Protein AF-A0A930B259-F1 (afdb_monomer_lite)

Sequence (173 aa):
GSMSLGVTTMPLLLKTDAGQVLMPFTDKPFNPGAGGLLAALMMGIVVAYLERAIDKVIPSMLKTFLTPLLTLIIGAFLSVLIIQPAGAALTQGIYTVLNFVYEQLGIFGGYILAAGFLPIVSVGLHQALTPIHVLLNNPEGPTQGINYLLPILMMAGGGQVGAGLALYLKTKN

pLDDT: mean 86.5, std 14.92, range [37.41, 97.62]

Radius of gyration: 22.03 Å; chains: 1; bounding box: 64×49×58 Å

Structure (mmCIF, N/CA/C/O backbone):
data_AF-A0A930B259-F1
#
_entry.id   AF-A0A930B259-F1
#
loop_
_atom_site.group_PDB
_atom_site.id
_atom_site.type_symbol
_atom_site.label_atom_id
_atom_site.label_alt_id
_atom_site.label_comp_id
_atom_site.label_asym_id
_atom_site.label_entity_id
_atom_site.label_seq_id
_atom_site.pdbx_PDB_ins_code
_atom_site.Cartn_x
_atom_site.Cartn_y
_atom_site.Cartn_z
_atom_site.occupancy
_atom_site.B_iso_or_equiv
_atom_site.auth_seq_id
_atom_site.auth_comp_id
_atom_site.auth_asym_id
_atom_site.auth_atom_id
_atom_site.pdbx_PDB_model_num
ATOM 1 N N . GLY A 1 1 ? -4.833 -16.484 7.637 1.00 39.06 1 GLY A N 1
ATOM 2 C CA . GLY A 1 1 ? -5.192 -17.874 7.982 1.00 39.06 1 GLY A CA 1
ATOM 3 C C . GLY A 1 1 ? -5.371 -18.772 6.770 1.00 39.06 1 GLY A C 1
ATOM 4 O O . GLY A 1 1 ? -6.203 -19.657 6.831 1.00 39.06 1 GLY A O 1
ATOM 5 N N . SER A 1 2 ? -4.587 -18.591 5.703 1.00 37.41 2 SER A N 1
ATOM 6 C CA . SER A 1 2 ? -4.571 -19.464 4.515 1.00 37.41 2 SER A CA 1
ATOM 7 C C . SER A 1 2 ? -3.263 -20.259 4.368 1.00 37.41 2 SER A C 1
ATOM 9 O O . SER A 1 2 ? -3.203 -21.193 3.580 1.00 37.41 2 SER A O 1
ATOM 11 N N . MET A 1 3 ? -2.224 -19.953 5.161 1.00 38.97 3 MET A N 1
ATOM 12 C CA . MET A 1 3 ? -0.921 -20.636 5.083 1.00 38.97 3 MET A CA 1
ATOM 13 C C . MET A 1 3 ? -0.911 -22.062 5.661 1.00 38.97 3 MET A C 1
ATOM 15 O O . MET A 1 3 ? 0.056 -22.787 5.462 1.00 38.97 3 MET A O 1
ATOM 19 N N . SER A 1 4 ? -1.969 -22.488 6.357 1.00 41.31 4 SER A N 1
ATOM 20 C CA . SER A 1 4 ? -2.023 -23.815 6.992 1.00 41.31 4 SER A CA 1
ATOM 21 C C . SER A 1 4 ? -2.709 -24.892 6.147 1.00 41.31 4 SER A C 1
ATOM 23 O O . SER A 1 4 ? -2.731 -26.042 6.562 1.00 41.31 4 SER A O 1
ATOM 25 N N . LEU A 1 5 ? -3.258 -24.554 4.975 1.00 44.09 5 LEU A N 1
ATOM 26 C CA . LEU A 1 5 ? -4.035 -25.500 4.159 1.00 44.09 5 LEU A CA 1
ATOM 27 C C . LEU A 1 5 ? -3.217 -26.193 3.053 1.00 44.09 5 LEU A C 1
ATOM 29 O O . LEU A 1 5 ? -3.729 -27.086 2.391 1.00 44.09 5 LEU A O 1
ATOM 33 N N . GLY A 1 6 ? -1.944 -25.824 2.866 1.00 41.47 6 GLY A N 1
ATOM 34 C CA . GLY A 1 6 ? -1.073 -26.394 1.826 1.00 41.47 6 GLY A CA 1
ATOM 35 C C . GLY A 1 6 ? -0.117 -27.497 2.295 1.00 41.47 6 GLY A C 1
ATOM 36 O O . GLY A 1 6 ? 0.692 -27.970 1.502 1.00 41.47 6 GLY A O 1
ATOM 37 N N . VAL A 1 7 ? -0.151 -27.890 3.572 1.00 45.69 7 VAL A N 1
ATOM 38 C CA . VAL A 1 7 ? 0.807 -28.859 4.125 1.00 45.69 7 VAL A CA 1
ATOM 39 C C . VAL A 1 7 ? 0.209 -30.266 4.084 1.00 45.69 7 VAL A C 1
ATOM 41 O O . VAL A 1 7 ? -0.580 -30.657 4.942 1.00 45.69 7 VAL A O 1
ATOM 44 N N . THR A 1 8 ? 0.639 -31.058 3.102 1.00 52.28 8 THR A N 1
ATOM 45 C CA . THR A 1 8 ? 0.223 -32.453 2.857 1.00 52.28 8 THR A CA 1
ATOM 46 C C . THR A 1 8 ? 0.543 -33.426 4.002 1.00 52.28 8 THR A C 1
ATOM 48 O O . THR A 1 8 ? 0.124 -34.579 3.956 1.00 52.28 8 THR A O 1
ATOM 51 N N . THR A 1 9 ? 1.260 -32.991 5.045 1.00 53.75 9 THR A N 1
ATOM 52 C CA . THR A 1 9 ? 1.634 -33.815 6.209 1.00 53.75 9 THR A CA 1
ATOM 53 C C . THR A 1 9 ? 0.635 -33.758 7.373 1.00 53.75 9 THR A C 1
ATOM 55 O O . THR A 1 9 ? 0.865 -34.402 8.395 1.00 53.75 9 THR A O 1
ATOM 58 N N . MET A 1 10 ? -0.488 -33.034 7.245 1.00 56.56 10 MET A N 1
ATOM 59 C CA . MET A 1 10 ? -1.494 -32.884 8.310 1.00 56.56 10 MET A CA 1
ATOM 60 C C . MET A 1 10 ? -2.854 -33.524 7.942 1.00 56.56 10 MET A C 1
ATOM 62 O O . MET A 1 10 ? -3.768 -32.833 7.491 1.00 56.56 10 MET A O 1
ATOM 66 N N . PRO A 1 11 ? -3.045 -34.839 8.178 1.00 57.62 11 PRO A N 1
ATOM 67 C CA . PRO A 1 11 ? -4.209 -35.602 7.701 1.00 57.62 11 PRO A CA 1
ATOM 68 C C . PRO A 1 11 ? -5.567 -35.209 8.311 1.00 57.62 11 PRO A C 1
ATOM 70 O O . PRO A 1 11 ? -6.608 -35.573 7.771 1.00 57.62 11 PRO A O 1
ATOM 73 N N . LEU A 1 12 ? -5.587 -34.447 9.410 1.00 55.75 12 LEU A N 1
ATOM 74 C CA . LEU A 1 12 ? -6.826 -33.948 10.024 1.00 55.75 12 LEU A CA 1
ATOM 75 C C . LEU A 1 12 ? -7.469 -32.790 9.240 1.00 55.75 12 LEU A C 1
ATOM 77 O O . LEU A 1 12 ? -8.689 -32.662 9.267 1.00 55.75 12 LEU A O 1
ATOM 81 N N . LEU A 1 13 ? -6.682 -31.993 8.507 1.00 53.38 13 LEU A N 1
ATOM 82 C CA . LEU A 1 13 ? -7.176 -30.866 7.699 1.00 53.38 13 LEU A CA 1
ATOM 83 C C . LEU A 1 13 ? -7.724 -31.298 6.329 1.00 53.38 13 LEU A C 1
ATOM 85 O O . LEU A 1 13 ? -8.439 -30.540 5.689 1.00 53.38 13 LEU A O 1
ATOM 89 N N . LEU A 1 14 ? -7.441 -32.532 5.899 1.00 49.03 14 LEU A N 1
ATOM 90 C CA . LEU A 1 14 ? -7.998 -33.129 4.677 1.00 49.03 14 LEU A CA 1
ATOM 91 C C . LEU A 1 14 ? -9.454 -33.603 4.843 1.00 49.03 14 LEU A C 1
ATOM 93 O O . LEU A 1 14 ? -10.117 -33.889 3.852 1.00 49.03 14 LEU A O 1
ATOM 97 N N . LYS A 1 15 ? -9.948 -33.728 6.085 1.00 50.41 15 LYS A N 1
ATOM 98 C CA . LYS A 1 15 ? -11.322 -34.172 6.391 1.00 50.41 15 LYS A CA 1
ATOM 99 C C . LYS A 1 15 ? -12.341 -33.038 6.472 1.00 50.41 15 LYS A C 1
ATOM 101 O O . LYS A 1 15 ? -13.538 -33.311 6.481 1.00 50.41 15 LYS A O 1
ATOM 106 N N . THR A 1 16 ? -11.890 -31.794 6.574 1.00 51.94 16 THR A N 1
ATOM 107 C CA . THR A 1 16 ? -12.762 -30.629 6.441 1.00 51.94 16 THR A CA 1
ATOM 108 C C . THR A 1 16 ? -12.853 -30.300 4.966 1.00 51.94 16 THR A C 1
ATOM 110 O O . THR A 1 16 ? -11.813 -30.109 4.338 1.00 51.94 16 THR A O 1
ATOM 113 N N . ASP A 1 17 ? -14.071 -30.258 4.425 1.00 46.78 17 ASP A N 1
ATOM 114 C CA . ASP A 1 17 ? -14.331 -29.768 3.073 1.00 46.78 17 ASP A CA 1
ATOM 115 C C . ASP A 1 17 ? -13.513 -28.488 2.869 1.00 46.78 17 ASP A C 1
ATOM 117 O O . ASP A 1 17 ? -13.640 -27.539 3.647 1.00 46.78 17 ASP A O 1
ATOM 121 N N . ALA A 1 18 ? -12.621 -28.471 1.878 1.00 52.97 18 ALA A N 1
ATOM 122 C CA . ALA A 1 18 ? -11.711 -27.358 1.596 1.00 52.97 18 ALA A CA 1
ATOM 123 C C . ALA A 1 18 ? -12.455 -26.125 1.036 1.00 52.97 18 ALA A C 1
ATOM 125 O O . ALA A 1 18 ? -11.895 -25.322 0.290 1.00 52.97 18 ALA A O 1
ATOM 126 N N . GLY A 1 19 ? -13.740 -25.989 1.366 1.00 57.00 19 GLY A N 1
ATOM 127 C CA . GLY A 1 19 ? -14.569 -24.855 1.028 1.00 57.00 19 GLY A CA 1
ATOM 128 C C . GLY A 1 19 ? -14.021 -23.616 1.714 1.00 57.00 19 GLY A C 1
ATOM 129 O O . GLY A 1 19 ? -13.912 -23.548 2.940 1.00 57.00 19 GLY A O 1
ATOM 130 N N . GLN A 1 20 ? -13.667 -22.618 0.910 1.00 64.06 20 GLN A N 1
ATOM 131 C CA . GLN A 1 20 ? -13.377 -21.289 1.423 1.00 64.06 20 GLN A CA 1
ATOM 132 C C . GLN A 1 20 ? -14.582 -20.823 2.247 1.00 64.06 20 GLN A C 1
ATOM 134 O O . GLN A 1 20 ? -15.718 -20.877 1.776 1.00 64.06 20 GLN A O 1
ATOM 139 N N . VAL A 1 21 ? -14.338 -20.380 3.483 1.00 74.81 21 VAL A N 1
ATOM 140 C CA . VAL A 1 21 ? -15.399 -19.845 4.345 1.00 74.81 21 VAL A CA 1
ATOM 141 C C . VAL A 1 21 ? -16.038 -18.669 3.619 1.00 74.81 21 VAL A C 1
ATOM 143 O O . VAL A 1 21 ? -15.364 -17.677 3.357 1.00 74.81 21 VAL A O 1
ATOM 146 N N . LEU A 1 22 ? -17.316 -18.779 3.270 1.00 76.50 22 LEU A N 1
ATOM 147 C CA . LEU A 1 22 ? -18.034 -17.694 2.616 1.00 76.50 22 LEU A CA 1
ATOM 148 C C . LEU A 1 22 ? -18.489 -16.676 3.657 1.00 76.50 22 LEU A C 1
ATOM 150 O O . LEU A 1 22 ? -18.917 -17.021 4.761 1.00 76.50 22 LEU A O 1
ATOM 154 N N . MET A 1 23 ? -18.381 -15.401 3.307 1.00 78.50 23 MET A N 1
ATOM 155 C CA . MET A 1 23 ? -18.891 -14.329 4.147 1.00 78.50 23 MET A CA 1
ATOM 156 C C . MET A 1 23 ? -20.429 -14.350 4.138 1.00 78.50 23 MET A C 1
ATOM 158 O O . MET A 1 23 ? -21.015 -14.281 3.058 1.00 78.50 23 MET A O 1
ATOM 162 N N . PRO A 1 24 ? -21.094 -14.341 5.310 1.00 75.25 24 PRO A N 1
ATOM 163 C CA . PRO A 1 24 ? -22.544 -14.548 5.423 1.00 75.25 24 PRO A CA 1
ATOM 164 C C . PRO A 1 24 ? -23.407 -13.471 4.748 1.00 75.25 24 PRO A C 1
ATOM 166 O O . PRO A 1 24 ? -24.611 -13.652 4.615 1.00 75.25 24 PRO A O 1
ATOM 169 N N . PHE A 1 25 ? -22.815 -12.341 4.349 1.00 77.25 25 PHE A N 1
ATOM 170 C CA . PHE A 1 25 ? -23.526 -11.213 3.736 1.00 77.25 25 PHE A CA 1
ATOM 171 C C . PHE A 1 25 ? -23.127 -10.939 2.284 1.00 77.25 25 PHE A C 1
ATOM 173 O O . PHE A 1 25 ? -23.768 -10.124 1.628 1.00 77.25 25 PHE A O 1
ATOM 180 N N . THR A 1 26 ? -22.038 -11.535 1.794 1.00 74.44 26 THR A N 1
ATOM 181 C CA . THR A 1 26 ? -21.518 -11.244 0.448 1.00 74.44 26 THR A CA 1
ATOM 182 C C . THR A 1 26 ? -21.324 -12.484 -0.411 1.00 74.44 26 THR A C 1
ATOM 184 O O . THR A 1 26 ? -20.967 -12.319 -1.576 1.00 74.44 26 THR A O 1
ATOM 187 N N . ASP A 1 27 ? -21.505 -13.689 0.146 1.00 79.31 27 ASP A N 1
ATOM 188 C CA . ASP A 1 27 ? -21.275 -14.993 -0.502 1.00 79.31 27 ASP A CA 1
ATOM 189 C C . ASP A 1 27 ? -19.902 -15.116 -1.186 1.00 79.31 27 ASP A C 1
ATOM 191 O O . ASP A 1 27 ? -19.654 -15.994 -2.009 1.00 79.31 27 ASP A O 1
ATOM 195 N N . LYS A 1 28 ? -18.976 -14.220 -0.833 1.00 76.38 28 LYS A N 1
ATOM 196 C CA . LYS A 1 28 ? -17.610 -14.191 -1.335 1.00 76.38 28 LYS A CA 1
ATOM 197 C C . LYS A 1 28 ? -16.706 -14.971 -0.389 1.00 76.38 28 LYS A C 1
ATOM 199 O O . LYS A 1 28 ? -16.897 -14.890 0.830 1.00 76.38 28 LYS A O 1
ATOM 204 N N . PRO A 1 29 ? -15.680 -15.648 -0.925 1.00 77.31 29 PRO A N 1
ATOM 205 C CA . PRO A 1 29 ? -14.632 -16.246 -0.119 1.00 77.31 29 PRO A CA 1
ATOM 206 C C . PRO A 1 29 ? -14.024 -15.258 0.868 1.00 77.31 29 PRO A C 1
ATOM 208 O O . PRO A 1 29 ? -13.605 -14.157 0.501 1.00 77.31 29 PRO A O 1
ATOM 211 N N . PHE A 1 30 ? -13.946 -15.663 2.128 1.00 76.19 30 PHE A N 1
ATOM 212 C CA . PHE A 1 30 ? -13.219 -14.931 3.143 1.00 76.19 30 PHE A CA 1
ATOM 213 C C . PHE A 1 30 ? -11.727 -14.976 2.819 1.00 76.19 30 PHE A C 1
ATOM 215 O O . PHE A 1 30 ? -11.099 -16.036 2.833 1.00 76.19 30 PHE A O 1
ATOM 222 N N . ASN A 1 31 ? -11.156 -13.806 2.541 1.00 75.56 31 ASN A N 1
ATOM 223 C CA . ASN A 1 31 ? -9.736 -13.648 2.270 1.00 75.56 31 ASN A CA 1
ATOM 224 C C . ASN A 1 31 ? -9.051 -12.953 3.462 1.00 75.56 31 ASN A C 1
ATOM 226 O O . ASN A 1 31 ? -9.009 -11.718 3.512 1.00 75.56 31 ASN A O 1
ATOM 230 N N . PRO A 1 32 ? -8.518 -13.719 4.435 1.00 66.69 32 PRO A N 1
ATOM 231 C CA . PRO A 1 32 ? -7.849 -13.151 5.595 1.00 66.69 32 PRO A CA 1
ATOM 232 C C . PRO A 1 32 ? -6.564 -12.440 5.164 1.00 66.69 32 PRO A C 1
ATOM 234 O O . PRO A 1 32 ? -5.551 -13.086 4.900 1.00 66.69 32 PRO A O 1
ATOM 237 N N . GLY A 1 33 ? -6.607 -11.108 5.146 1.00 69.56 33 GLY A N 1
ATOM 238 C CA . GLY A 1 33 ? -5.498 -10.259 4.703 1.00 69.56 33 GLY A CA 1
ATOM 239 C C . GLY A 1 33 ? -5.787 -9.451 3.437 1.00 69.56 33 GLY A C 1
ATOM 240 O O . GLY A 1 33 ? -4.882 -8.779 2.943 1.00 69.56 33 GLY A O 1
ATOM 241 N N . ALA A 1 34 ? -7.024 -9.469 2.926 1.00 72.38 34 ALA A N 1
ATOM 242 C CA . ALA A 1 34 ? -7.451 -8.577 1.851 1.00 72.38 34 ALA A CA 1
ATOM 243 C C . ALA A 1 34 ? -7.108 -7.106 2.174 1.00 72.38 34 ALA A C 1
ATOM 245 O O . ALA A 1 34 ? -7.498 -6.568 3.210 1.00 72.38 34 ALA A O 1
ATOM 246 N N . GLY A 1 35 ? -6.327 -6.470 1.293 1.00 73.19 35 GLY A N 1
ATOM 247 C CA . GLY A 1 35 ? -5.831 -5.099 1.462 1.00 73.19 35 GLY A CA 1
ATOM 248 C C . GLY A 1 35 ? -4.584 -4.928 2.347 1.00 73.19 35 GLY A C 1
ATOM 249 O O . GLY A 1 35 ? -4.042 -3.825 2.405 1.00 73.19 35 GLY A O 1
ATOM 250 N N . GLY A 1 36 ? -4.086 -5.983 3.004 1.00 83.81 36 GLY A N 1
ATOM 251 C CA . GLY A 1 36 ? -2.804 -5.999 3.726 1.00 83.81 36 GLY A CA 1
ATOM 252 C C . GLY A 1 36 ? -2.577 -4.826 4.694 1.00 83.81 36 GLY A C 1
ATOM 253 O O . GLY A 1 36 ? -3.473 -4.417 5.432 1.00 83.81 36 GLY A O 1
ATOM 254 N N . LEU A 1 37 ? -1.358 -4.269 4.682 1.00 84.94 37 LEU A N 1
ATOM 255 C CA . LEU A 1 37 ? -0.973 -3.118 5.514 1.00 84.94 37 LEU A CA 1
ATOM 256 C C . LEU A 1 37 ? -1.851 -1.879 5.252 1.00 84.94 37 LEU A C 1
ATOM 258 O O . LEU A 1 37 ? -2.173 -1.153 6.187 1.00 84.94 37 LEU A O 1
ATOM 262 N N . LEU A 1 38 ? -2.283 -1.648 4.007 1.00 86.38 38 LEU A N 1
ATOM 263 C CA . LEU A 1 38 ? -3.145 -0.511 3.666 1.00 86.38 38 LEU A CA 1
ATOM 264 C C . LEU A 1 38 ? -4.504 -0.603 4.372 1.00 86.38 38 LEU A C 1
ATOM 266 O O . LEU A 1 38 ? -4.961 0.377 4.959 1.00 86.38 38 LEU A O 1
ATOM 270 N N . ALA A 1 39 ? -5.115 -1.790 4.382 1.00 89.81 39 ALA A N 1
ATOM 271 C CA . ALA A 1 39 ? -6.333 -2.040 5.149 1.00 89.81 39 ALA A CA 1
ATOM 272 C C . ALA A 1 39 ? -6.103 -1.846 6.656 1.00 89.81 39 ALA A C 1
ATOM 274 O O . ALA A 1 39 ? -6.930 -1.229 7.323 1.00 89.81 39 ALA A O 1
ATOM 275 N N . ALA A 1 40 ? -4.966 -2.302 7.191 1.00 89.44 40 ALA A N 1
ATOM 276 C CA . ALA A 1 40 ? -4.634 -2.117 8.604 1.00 89.44 40 ALA A CA 1
ATOM 277 C C . ALA A 1 40 ? -4.487 -0.633 8.992 1.00 89.44 40 ALA A C 1
ATOM 279 O O . ALA A 1 40 ? -5.001 -0.226 10.032 1.00 89.44 40 ALA A O 1
ATOM 280 N N . LEU A 1 41 ? -3.851 0.191 8.150 1.00 90.50 41 LEU A N 1
ATOM 281 C CA . LEU A 1 41 ? -3.720 1.635 8.384 1.00 90.50 41 LEU A CA 1
ATOM 282 C C . LEU A 1 41 ? -5.080 2.341 8.363 1.00 90.50 41 LEU A C 1
ATOM 284 O O . LEU A 1 41 ? -5.386 3.108 9.277 1.00 90.50 41 LEU A O 1
ATOM 288 N N . MET A 1 42 ? -5.924 2.043 7.368 1.00 92.69 42 MET A N 1
ATOM 289 C CA . MET A 1 42 ? -7.296 2.561 7.323 1.00 92.69 42 MET A CA 1
ATOM 290 C C . MET A 1 42 ? -8.089 2.140 8.562 1.00 92.69 42 MET A C 1
ATOM 292 O O . MET A 1 42 ? -8.775 2.961 9.171 1.00 92.69 42 MET A O 1
ATOM 296 N N . MET A 1 43 ? -7.950 0.877 8.976 1.00 94.94 43 MET A N 1
ATOM 297 C CA . MET A 1 43 ? -8.622 0.361 10.161 1.00 94.94 43 MET A CA 1
ATOM 298 C C . MET A 1 43 ? -8.145 1.054 11.436 1.00 94.94 43 MET A C 1
ATOM 300 O O . MET A 1 43 ? -8.969 1.391 12.276 1.00 94.94 43 MET A O 1
ATOM 304 N N . GLY A 1 44 ? -6.845 1.319 11.579 1.00 94.88 44 GLY A N 1
ATOM 305 C CA . GLY A 1 44 ? -6.299 2.024 12.740 1.00 94.88 44 GLY A CA 1
ATOM 306 C C . GLY A 1 44 ? -6.926 3.406 12.934 1.00 94.88 44 GLY A C 1
ATOM 307 O O . GLY A 1 44 ? -7.276 3.775 14.054 1.00 94.88 44 GLY A O 1
ATOM 308 N N . ILE A 1 45 ? -7.157 4.136 11.838 1.00 95.81 45 ILE A N 1
ATOM 309 C CA . ILE A 1 45 ? -7.855 5.428 11.870 1.00 95.81 45 ILE A CA 1
ATOM 310 C C . ILE A 1 45 ? -9.299 5.234 12.345 1.00 95.81 45 ILE A C 1
ATOM 312 O O . ILE A 1 45 ? -9.743 5.913 13.270 1.00 95.81 45 ILE A O 1
ATOM 316 N N . VAL A 1 46 ? -10.027 4.287 11.747 1.00 96.81 46 VAL A N 1
ATOM 317 C CA . VAL A 1 46 ? -11.428 4.011 12.103 1.00 96.81 46 VAL A CA 1
ATOM 318 C C . VAL A 1 46 ? -11.562 3.591 13.564 1.00 96.81 46 VAL A C 1
ATOM 320 O O . VAL A 1 46 ? -12.421 4.120 14.263 1.00 96.81 46 VAL A O 1
ATOM 323 N N . VAL A 1 47 ? -10.689 2.705 14.046 1.00 97.00 47 VAL A N 1
ATOM 324 C CA . VAL A 1 47 ? -10.652 2.257 15.445 1.00 97.00 47 VAL A CA 1
ATOM 325 C C . VAL A 1 47 ? -10.406 3.426 16.386 1.00 97.00 47 VAL A C 1
ATOM 327 O O . VAL A 1 47 ? -11.128 3.552 17.366 1.00 97.00 47 VAL A O 1
ATOM 330 N N . ALA A 1 48 ? -9.469 4.324 16.073 1.00 96.94 48 ALA A N 1
ATOM 331 C CA . ALA A 1 48 ? -9.186 5.477 16.925 1.00 96.94 48 ALA A CA 1
ATOM 332 C C . ALA A 1 48 ? -10.407 6.401 17.092 1.00 96.94 48 ALA A C 1
ATOM 334 O O . ALA A 1 48 ? -10.649 6.932 18.179 1.00 96.94 48 ALA A O 1
ATOM 335 N N . TYR A 1 49 ? -11.197 6.598 16.032 1.00 97.62 49 TYR A N 1
ATOM 336 C CA . TYR A 1 49 ? -12.447 7.360 16.124 1.00 97.62 49 TYR A CA 1
ATOM 337 C C . TYR A 1 49 ? -13.562 6.573 16.817 1.00 97.62 49 TYR A C 1
ATOM 339 O O . TYR A 1 49 ? -14.286 7.145 17.634 1.00 97.62 49 TYR A O 1
ATOM 347 N N . LEU A 1 50 ? -13.686 5.280 16.518 1.00 97.50 50 LEU A N 1
ATOM 348 C CA . LEU A 1 50 ? -14.685 4.388 17.099 1.00 97.50 50 LEU A CA 1
ATOM 349 C C . LEU 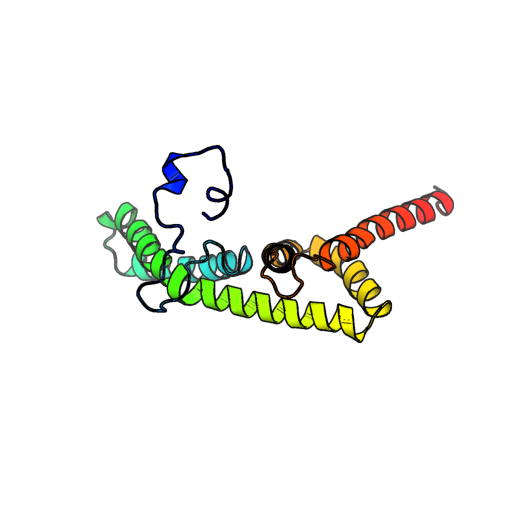A 1 50 ? -14.514 4.267 18.616 1.00 97.50 50 LEU A C 1
ATOM 351 O O . LEU A 1 50 ? -15.478 4.444 19.354 1.00 97.50 50 LEU A O 1
ATOM 355 N N . GLU A 1 51 ? -13.288 4.042 19.082 1.00 97.50 51 GLU A N 1
ATOM 356 C CA . GLU A 1 51 ? -12.956 3.935 20.501 1.00 97.50 51 GLU A CA 1
ATOM 357 C C . GLU A 1 51 ? -13.331 5.219 21.245 1.00 97.50 51 GLU A C 1
ATOM 359 O O . GLU A 1 51 ? -14.042 5.176 22.246 1.00 97.50 51 GLU A O 1
ATOM 364 N N . ARG A 1 52 ? -12.951 6.385 20.701 1.00 96.94 52 ARG A N 1
ATOM 365 C CA . ARG A 1 52 ? -13.317 7.696 21.263 1.00 96.94 52 ARG A CA 1
ATOM 366 C C . ARG A 1 52 ? -14.825 7.933 21.280 1.00 96.94 52 ARG A C 1
ATOM 368 O O . ARG A 1 52 ? -15.310 8.662 22.142 1.00 96.94 52 ARG A O 1
ATOM 375 N N . ALA A 1 53 ? -15.563 7.393 20.313 1.00 97.00 53 ALA A N 1
ATOM 376 C CA . ALA A 1 53 ? -17.016 7.509 20.272 1.00 97.00 53 ALA A CA 1
ATOM 377 C C . ALA A 1 53 ? -17.674 6.627 21.342 1.00 97.00 53 ALA A C 1
ATOM 379 O O . ALA A 1 53 ? -18.546 7.104 22.066 1.00 97.00 53 ALA A O 1
ATOM 380 N N . ILE A 1 54 ? -17.215 5.382 21.485 1.00 96.75 54 ILE A N 1
ATOM 381 C CA . ILE A 1 54 ? -17.696 4.448 22.508 1.00 96.75 54 ILE A CA 1
ATOM 382 C C . ILE A 1 54 ? -17.375 4.989 23.906 1.00 96.75 54 ILE A C 1
ATOM 384 O O . ILE A 1 54 ? -18.257 5.036 24.763 1.00 96.75 54 ILE A O 1
ATOM 388 N N . ASP A 1 55 ? -16.158 5.491 24.126 1.00 96.44 55 ASP A N 1
ATOM 389 C CA . ASP A 1 55 ? -15.718 5.985 25.435 1.00 96.44 55 ASP A CA 1
ATOM 390 C C . ASP A 1 55 ? -16.566 7.152 25.977 1.00 96.44 55 ASP A C 1
ATOM 392 O O . ASP A 1 55 ? -16.700 7.326 27.190 1.00 96.44 55 ASP A O 1
ATOM 396 N N . LYS A 1 56 ? -17.192 7.943 25.094 1.00 96.00 56 LYS A N 1
ATOM 397 C CA . LYS A 1 56 ? -18.100 9.036 25.488 1.00 96.00 56 LYS A CA 1
ATOM 398 C C . LYS A 1 56 ? -19.417 8.548 26.088 1.00 96.00 56 LYS A C 1
ATOM 400 O O . LYS A 1 56 ? -20.037 9.293 26.840 1.00 96.00 56 LYS A O 1
ATOM 405 N N . VAL A 1 57 ? -19.856 7.343 25.733 1.00 95.94 57 VAL A N 1
ATOM 406 C CA . VAL A 1 57 ? -21.157 6.790 26.140 1.00 95.94 57 VAL A CA 1
ATOM 407 C C . VAL A 1 57 ? -21.012 5.866 27.352 1.00 95.94 57 VAL A C 1
ATOM 409 O O . VAL A 1 57 ? -21.940 5.736 28.147 1.00 95.94 57 VAL A O 1
ATOM 412 N N . ILE A 1 58 ? -19.847 5.233 27.521 1.00 96.25 58 ILE A N 1
ATOM 413 C CA . ILE A 1 58 ? -19.616 4.257 28.589 1.00 96.25 58 ILE A CA 1
ATOM 414 C C . ILE A 1 58 ? -19.362 4.950 29.947 1.00 96.25 58 ILE A C 1
ATOM 416 O O . ILE A 1 58 ? -18.505 5.834 30.040 1.00 96.25 58 ILE A O 1
ATOM 420 N N . PRO A 1 59 ? -20.045 4.532 31.035 1.00 94.31 59 PRO A N 1
ATOM 421 C CA . PRO A 1 59 ? -19.790 5.035 32.386 1.00 94.31 59 PRO A CA 1
ATOM 422 C C . PRO A 1 59 ? -18.357 4.760 32.852 1.00 94.31 59 PRO A C 1
ATOM 424 O O . PRO A 1 59 ? -17.816 3.688 32.585 1.00 94.31 59 PRO A O 1
ATOM 427 N N . SER A 1 60 ? -17.766 5.679 33.624 1.00 94.25 60 SER A N 1
ATOM 428 C CA . SER A 1 60 ? -16.355 5.623 34.056 1.00 94.25 60 SER A CA 1
ATOM 429 C C . SER A 1 60 ? -15.931 4.285 34.672 1.00 94.25 60 SER A C 1
ATOM 431 O O . SER A 1 60 ? -14.848 3.797 34.367 1.00 94.25 60 SER A O 1
ATOM 433 N N . MET A 1 61 ? -16.799 3.657 35.471 1.00 95.00 61 MET A N 1
ATOM 434 C CA . MET A 1 61 ? -16.516 2.374 36.133 1.00 95.00 61 MET A CA 1
ATOM 435 C C . MET A 1 61 ? -16.367 1.196 35.159 1.00 95.00 61 MET A C 1
ATOM 437 O O . MET A 1 61 ? -15.757 0.188 35.498 1.00 95.00 61 MET A O 1
ATOM 441 N N . LEU A 1 62 ? -16.928 1.313 33.955 1.00 95.75 62 LEU A N 1
ATOM 442 C CA . LEU A 1 62 ? -16.975 0.248 32.956 1.00 95.75 62 LEU A CA 1
ATOM 443 C C . LEU A 1 62 ? -15.981 0.455 31.807 1.00 95.75 62 LEU A C 1
ATOM 445 O O . LEU A 1 62 ? -15.750 -0.479 31.040 1.00 95.75 62 LEU A O 1
ATOM 449 N N . LYS A 1 63 ? -15.372 1.642 31.686 1.00 94.38 63 LYS A N 1
ATOM 450 C CA . LYS A 1 63 ? -14.526 2.022 30.541 1.00 94.38 63 LYS A CA 1
ATOM 451 C C . LYS A 1 63 ? -13.366 1.065 30.293 1.00 94.38 63 LYS A C 1
ATOM 453 O O . LYS A 1 63 ? -13.136 0.675 29.154 1.00 94.38 63 LYS A O 1
ATOM 458 N N . THR A 1 64 ? -12.691 0.619 31.352 1.00 94.62 64 THR A N 1
ATOM 459 C CA . THR A 1 64 ? -11.529 -0.283 31.259 1.00 94.62 64 THR A CA 1
ATOM 460 C C . THR A 1 64 ? -11.856 -1.620 30.587 1.00 94.62 64 THR A C 1
ATOM 462 O O . THR A 1 64 ? -10.974 -2.240 30.002 1.00 94.62 64 THR A O 1
ATOM 465 N N . PHE A 1 65 ? -13.118 -2.061 30.641 1.00 94.88 65 PHE A N 1
ATOM 466 C CA . PHE A 1 65 ? -13.554 -3.340 30.079 1.00 94.88 65 PHE A CA 1
ATOM 467 C C . PHE A 1 65 ? -14.429 -3.165 28.835 1.00 94.88 65 PHE A C 1
ATOM 469 O O . PHE A 1 65 ? -14.167 -3.777 27.801 1.00 94.88 65 PHE A O 1
ATOM 476 N N . LEU A 1 66 ? -15.469 -2.329 28.914 1.00 96.12 66 LEU A N 1
ATOM 477 C CA . LEU A 1 66 ? -16.480 -2.224 27.861 1.00 96.12 66 LEU A CA 1
ATOM 478 C C . LEU A 1 66 ? -15.981 -1.445 26.645 1.00 96.12 66 LEU A C 1
ATOM 480 O O . LEU A 1 66 ? -16.295 -1.838 25.523 1.00 96.12 66 LEU A O 1
ATOM 484 N N . THR A 1 67 ? -15.196 -0.382 26.836 1.00 96.50 67 THR A N 1
ATOM 485 C CA . THR A 1 67 ? -14.680 0.419 25.717 1.00 96.50 67 THR A CA 1
ATOM 486 C C . THR A 1 67 ? -13.825 -0.425 24.759 1.00 96.50 67 THR A C 1
ATOM 488 O O . THR A 1 67 ? -14.183 -0.498 23.578 1.00 96.50 67 THR A O 1
ATOM 491 N N . PRO A 1 68 ? -12.760 -1.127 25.204 1.00 95.38 68 PRO A N 1
ATOM 492 C CA . PRO A 1 68 ? -11.949 -1.937 24.295 1.00 95.38 68 PRO A CA 1
ATOM 493 C C . PRO A 1 68 ? -12.714 -3.144 23.732 1.00 95.38 68 PRO A C 1
ATOM 495 O O . PRO A 1 68 ? -12.546 -3.468 22.557 1.00 95.38 68 PRO A O 1
ATOM 498 N N . LEU A 1 69 ? -13.598 -3.779 24.514 1.00 96.94 69 LEU A N 1
ATOM 499 C CA . LEU A 1 69 ? -14.391 -4.924 24.052 1.00 96.94 69 LEU A CA 1
ATOM 500 C C . LEU A 1 69 ? -15.333 -4.542 22.904 1.00 96.94 69 LEU A C 1
ATOM 502 O O . LEU A 1 69 ? -15.343 -5.196 21.862 1.00 96.94 69 LEU A O 1
ATOM 506 N N . LEU A 1 70 ? -16.114 -3.474 23.078 1.00 97.12 70 LEU A N 1
ATOM 507 C CA . LEU A 1 70 ? -17.048 -3.012 22.052 1.00 97.12 70 LEU A CA 1
ATOM 508 C C . LEU A 1 70 ? -16.306 -2.495 20.821 1.00 97.12 70 LEU A C 1
ATOM 510 O O . LEU A 1 70 ? -16.714 -2.788 19.698 1.00 97.12 70 LEU A O 1
ATOM 514 N N . THR A 1 71 ? -15.188 -1.793 21.024 1.00 97.06 71 THR A N 1
ATOM 515 C CA . THR A 1 71 ? -14.327 -1.333 19.928 1.00 97.06 71 THR A CA 1
ATOM 516 C C . THR A 1 71 ? -13.811 -2.511 19.107 1.00 97.06 71 THR A C 1
ATOM 518 O O . THR A 1 71 ? -13.858 -2.462 1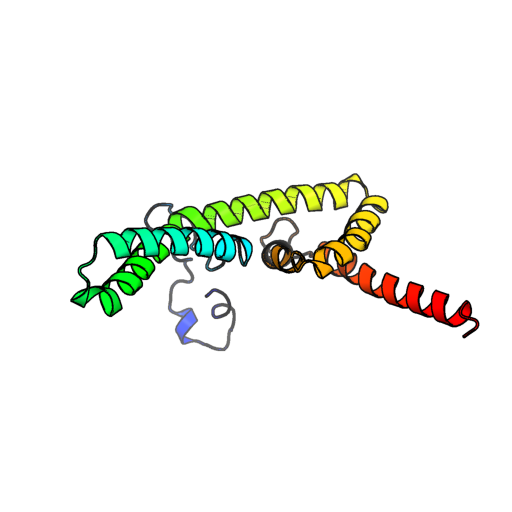7.881 1.00 97.06 71 THR A O 1
ATOM 521 N N . LEU A 1 72 ? -13.373 -3.593 19.759 1.00 95.75 72 LEU A N 1
ATOM 522 C CA . LEU A 1 72 ? -12.900 -4.796 19.080 1.00 95.75 72 LEU A CA 1
ATOM 523 C C . LEU A 1 72 ? -14.026 -5.503 18.322 1.00 95.75 72 LEU A C 1
ATOM 525 O O . LEU A 1 72 ? -13.842 -5.841 17.157 1.00 95.75 72 LEU A O 1
ATOM 529 N N . ILE A 1 73 ? -15.180 -5.724 18.960 1.00 96.12 73 ILE A N 1
ATOM 530 C CA . ILE A 1 73 ? -16.309 -6.436 18.344 1.00 96.12 73 ILE A CA 1
ATOM 531 C C . ILE A 1 73 ? -16.807 -5.661 17.124 1.00 96.12 73 ILE A C 1
ATOM 533 O O . ILE A 1 73 ? -16.820 -6.197 16.018 1.00 96.12 73 ILE A O 1
ATOM 537 N N . ILE A 1 74 ? -17.165 -4.387 17.301 1.00 96.38 74 ILE A N 1
ATOM 538 C CA . ILE A 1 74 ? -17.665 -3.537 16.213 1.00 96.38 74 ILE A CA 1
ATOM 539 C C . ILE A 1 74 ? -16.576 -3.360 15.152 1.00 96.38 74 ILE A C 1
ATOM 541 O O . ILE A 1 74 ? -16.844 -3.459 13.954 1.00 96.38 74 ILE A O 1
ATOM 545 N N . GLY A 1 75 ? -15.330 -3.166 15.586 1.00 95.50 75 GLY A N 1
ATOM 546 C CA . GLY A 1 75 ? -14.181 -3.055 14.705 1.00 95.50 75 GLY A CA 1
ATOM 547 C C . GLY A 1 75 ? -13.981 -4.298 13.837 1.00 95.50 75 GLY A C 1
ATOM 548 O O . GLY A 1 75 ? -13.768 -4.171 12.637 1.00 95.50 75 GLY A O 1
ATOM 549 N N . ALA A 1 76 ? -14.110 -5.505 14.383 1.00 91.62 76 ALA A N 1
ATOM 550 C CA . ALA A 1 76 ? -13.974 -6.737 13.610 1.00 91.62 76 ALA A CA 1
ATOM 551 C C . ALA A 1 76 ? -14.998 -6.807 12.463 1.00 91.62 76 ALA A C 1
ATOM 553 O O . ALA A 1 76 ? -14.621 -7.096 11.324 1.00 91.62 76 ALA A O 1
ATOM 554 N N . PHE A 1 77 ? -16.262 -6.461 12.729 1.00 92.00 77 PHE A N 1
ATOM 555 C CA . PHE A 1 77 ? -17.292 -6.389 11.688 1.00 92.00 77 PHE A CA 1
ATOM 556 C C . PHE A 1 77 ? -16.975 -5.317 10.639 1.00 92.00 77 PHE A C 1
ATOM 558 O O . PHE A 1 77 ? -17.015 -5.606 9.444 1.00 92.00 77 PHE A O 1
ATOM 565 N N . LEU A 1 78 ? -16.595 -4.105 11.059 1.00 93.81 78 LEU A N 1
ATOM 566 C CA . LEU A 1 78 ? -16.203 -3.031 10.137 1.00 93.81 78 LEU A CA 1
ATOM 567 C C . LEU A 1 78 ? -14.994 -3.422 9.278 1.00 93.81 78 LEU A C 1
ATOM 569 O O . LEU A 1 78 ? -14.962 -3.140 8.079 1.00 93.81 78 LEU A O 1
ATOM 573 N N . SER A 1 79 ? -14.015 -4.102 9.875 1.00 90.69 79 SER A N 1
ATOM 574 C CA . SER A 1 79 ? -12.809 -4.559 9.193 1.00 90.69 79 SER A CA 1
ATOM 575 C C . SER A 1 79 ? -13.152 -5.503 8.049 1.00 90.69 79 SER A C 1
ATOM 577 O O . SER A 1 79 ? -12.765 -5.253 6.911 1.00 90.69 79 SER A O 1
ATOM 579 N N . VAL A 1 80 ? -13.916 -6.561 8.329 1.00 88.06 80 VAL A N 1
ATOM 580 C CA . VAL A 1 80 ? -14.253 -7.584 7.329 1.00 88.06 80 VAL A CA 1
ATOM 581 C C . VAL A 1 80 ? -15.213 -7.043 6.271 1.00 88.06 80 VAL A C 1
ATOM 583 O O . VAL A 1 80 ? -15.020 -7.301 5.087 1.00 88.06 80 VAL A O 1
ATOM 586 N N . LEU A 1 81 ? -16.234 -6.285 6.676 1.00 88.75 81 LEU A N 1
ATOM 587 C CA . LEU A 1 81 ? -17.318 -5.887 5.774 1.00 88.75 81 LEU A CA 1
ATOM 588 C C . LEU A 1 81 ? -17.006 -4.643 4.943 1.00 88.75 81 LEU A C 1
ATOM 590 O O . LEU A 1 81 ? -17.553 -4.499 3.853 1.00 88.75 81 LEU A O 1
ATOM 594 N N . ILE A 1 82 ? -16.156 -3.744 5.444 1.00 91.06 82 ILE A N 1
ATOM 595 C CA . ILE A 1 82 ? -15.919 -2.438 4.816 1.00 91.06 82 ILE A CA 1
ATOM 596 C C . ILE A 1 82 ? -14.440 -2.254 4.490 1.00 91.06 82 ILE A C 1
ATOM 598 O O . ILE A 1 82 ? -14.086 -2.017 3.334 1.00 91.06 82 ILE A O 1
ATOM 602 N N . ILE A 1 83 ? -13.561 -2.384 5.486 1.00 93.12 83 ILE A N 1
ATOM 603 C CA . ILE A 1 83 ? -12.155 -1.988 5.328 1.00 93.12 83 ILE A CA 1
ATOM 604 C C . ILE A 1 83 ? -11.374 -2.951 4.438 1.00 93.12 83 ILE A C 1
ATOM 606 O O . ILE A 1 83 ? -10.589 -2.503 3.607 1.00 93.12 83 ILE A O 1
ATOM 610 N N . GLN A 1 84 ? -11.596 -4.256 4.563 1.00 89.38 84 GLN A N 1
ATOM 611 C CA . GLN A 1 84 ? -10.954 -5.262 3.718 1.00 89.38 84 GLN A CA 1
ATOM 612 C C . GLN A 1 84 ? -11.365 -5.124 2.241 1.00 89.38 84 GLN A C 1
ATOM 614 O O . GLN A 1 84 ? -10.468 -5.041 1.399 1.00 89.38 84 GLN A O 1
ATOM 619 N N . PRO A 1 85 ? -12.665 -5.009 1.887 1.00 88.69 85 PRO A N 1
ATOM 620 C CA . PRO A 1 85 ? -13.078 -4.703 0.517 1.00 88.69 85 PRO A CA 1
ATOM 621 C C . PRO A 1 85 ? -12.503 -3.387 -0.012 1.00 88.69 85 PRO A C 1
ATOM 623 O O . PRO A 1 85 ? -11.992 -3.352 -1.130 1.00 88.69 85 PRO A O 1
ATOM 626 N N . ALA A 1 86 ? -12.529 -2.319 0.792 1.00 92.25 86 ALA A N 1
ATOM 627 C CA . ALA A 1 86 ? -11.954 -1.032 0.406 1.00 92.25 86 ALA A CA 1
ATOM 628 C C . ALA A 1 86 ? -10.438 -1.137 0.171 1.00 92.25 86 ALA A C 1
ATOM 630 O O . ALA A 1 86 ? -9.916 -0.625 -0.817 1.00 92.25 86 ALA A O 1
ATOM 631 N N . GLY A 1 87 ? -9.727 -1.856 1.041 1.00 91.00 87 GLY A N 1
ATOM 632 C CA . GLY A 1 87 ? -8.292 -2.100 0.928 1.00 91.00 87 GLY A CA 1
ATOM 633 C C . GLY A 1 87 ? -7.930 -2.949 -0.286 1.00 91.00 87 GLY A C 1
ATOM 634 O O . GLY A 1 87 ? -6.938 -2.664 -0.958 1.00 91.00 87 GLY A O 1
ATOM 635 N N . ALA A 1 88 ? -8.743 -3.955 -0.609 1.00 87.75 88 ALA A N 1
ATOM 636 C CA . ALA A 1 88 ? -8.596 -4.742 -1.827 1.00 87.75 88 ALA A CA 1
ATOM 637 C C . ALA A 1 88 ? -8.809 -3.883 -3.083 1.00 87.75 88 ALA A C 1
ATOM 639 O O . ALA A 1 88 ? -7.991 -3.939 -3.999 1.00 87.75 88 ALA A O 1
ATOM 640 N N . ALA A 1 89 ? -9.840 -3.032 -3.104 1.00 90.75 89 ALA A N 1
ATOM 641 C CA . ALA A 1 89 ? -10.086 -2.108 -4.212 1.00 90.75 89 ALA A CA 1
ATOM 642 C C . ALA A 1 89 ? -8.932 -1.105 -4.392 1.00 90.75 89 ALA A C 1
ATOM 644 O O . ALA A 1 89 ? -8.469 -0.886 -5.511 1.00 90.75 89 ALA A O 1
ATOM 645 N N . LEU A 1 90 ? -8.406 -0.554 -3.293 1.00 92.19 90 LEU A N 1
ATOM 646 C CA . LEU A 1 90 ? -7.243 0.333 -3.318 1.00 92.19 90 LEU A CA 1
ATOM 647 C C . LEU A 1 90 ? -5.990 -0.384 -3.843 1.00 92.19 90 LEU A C 1
ATOM 649 O O . LEU A 1 90 ? -5.281 0.154 -4.690 1.00 92.19 90 LEU A O 1
ATOM 653 N N . THR A 1 91 ? -5.746 -1.615 -3.384 1.00 90.25 91 THR A N 1
ATOM 654 C CA . THR A 1 91 ? -4.637 -2.462 -3.858 1.00 90.25 91 THR A CA 1
ATOM 655 C C . THR A 1 91 ? -4.758 -2.705 -5.363 1.00 90.25 91 THR A C 1
ATOM 657 O O . THR A 1 91 ? -3.783 -2.545 -6.092 1.00 90.25 91 THR A O 1
ATOM 660 N N . GLN A 1 92 ? -5.962 -3.009 -5.853 1.00 91.19 92 GLN A N 1
ATOM 661 C CA . GLN A 1 92 ? -6.217 -3.200 -7.279 1.00 91.19 92 GLN A CA 1
ATOM 662 C C . GLN A 1 92 ? -5.980 -1.917 -8.092 1.00 91.19 92 GLN A C 1
ATOM 664 O O . GLN A 1 92 ? -5.413 -1.973 -9.186 1.00 91.19 92 GLN A O 1
ATOM 669 N N . GLY A 1 93 ? -6.368 -0.754 -7.560 1.00 93.31 93 GLY A N 1
ATOM 670 C CA . GLY A 1 93 ? -6.101 0.541 -8.188 1.00 93.31 93 GLY A CA 1
ATOM 671 C C . GLY A 1 93 ? -4.603 0.825 -8.315 1.00 93.31 93 GLY A C 1
ATOM 672 O O . GLY A 1 93 ? -4.129 1.171 -9.395 1.00 93.31 93 GLY A O 1
ATOM 673 N N . ILE A 1 94 ? -3.841 0.596 -7.241 1.00 93.25 94 ILE A N 1
ATOM 674 C CA . ILE A 1 94 ? -2.377 0.738 -7.250 1.00 93.25 94 ILE A CA 1
ATOM 675 C C . ILE A 1 94 ? -1.751 -0.237 -8.253 1.00 93.25 94 ILE A C 1
ATOM 677 O O . ILE A 1 94 ? -0.923 0.174 -9.065 1.00 93.25 94 ILE A O 1
ATOM 681 N N . TYR A 1 95 ? -2.174 -1.506 -8.246 1.00 93.81 95 TYR A N 1
ATOM 682 C CA . TYR A 1 95 ? -1.708 -2.502 -9.210 1.00 93.81 95 TYR A CA 1
ATOM 683 C C . TYR A 1 95 ? -1.950 -2.048 -10.651 1.00 93.81 95 TYR A C 1
ATOM 685 O O . TYR A 1 95 ? -1.037 -2.123 -11.462 1.00 93.81 95 TYR A O 1
ATOM 693 N N . THR A 1 96 ? -3.131 -1.507 -10.957 1.00 95.19 96 THR A N 1
ATOM 694 C CA . THR A 1 96 ? -3.472 -1.036 -12.310 1.00 95.19 96 THR A CA 1
ATOM 695 C C . THR A 1 96 ? -2.484 0.023 -12.803 1.00 95.19 96 THR A C 1
ATOM 697 O O . THR A 1 96 ? -2.003 -0.057 -13.931 1.00 95.19 96 THR A O 1
ATOM 700 N N . VAL A 1 97 ? -2.121 0.983 -11.945 1.00 95.06 97 VAL A N 1
ATOM 701 C CA . VAL A 1 97 ? -1.134 2.021 -12.281 1.00 95.06 97 VAL A CA 1
ATOM 702 C C . VAL A 1 97 ? 0.259 1.418 -12.469 1.00 95.06 97 VAL A C 1
ATOM 704 O O . VAL A 1 97 ? 0.933 1.721 -13.451 1.00 95.06 97 VAL A O 1
ATOM 707 N N . LEU A 1 98 ? 0.694 0.540 -11.562 1.00 94.69 98 LEU A N 1
ATOM 708 C CA . LEU A 1 98 ? 2.008 -0.106 -11.652 1.00 94.69 98 LEU A CA 1
ATOM 709 C C . LEU A 1 98 ? 2.126 -1.000 -12.893 1.00 94.69 98 LEU A C 1
ATOM 711 O O . LEU A 1 98 ? 3.169 -1.009 -13.543 1.00 94.69 98 LEU A O 1
ATOM 715 N N . ASN A 1 99 ? 1.066 -1.735 -13.232 1.00 94.56 99 ASN A N 1
ATOM 716 C CA . ASN A 1 99 ? 1.012 -2.591 -14.413 1.00 94.56 99 ASN A CA 1
ATOM 717 C C . ASN A 1 99 ? 1.005 -1.763 -15.697 1.00 94.56 99 ASN A C 1
ATOM 719 O O . ASN A 1 99 ? 1.725 -2.091 -16.631 1.00 94.56 99 ASN A O 1
ATOM 723 N N . PHE A 1 100 ? 0.280 -0.641 -15.720 1.00 95.69 100 PHE A N 1
ATOM 724 C CA . PHE A 1 100 ? 0.328 0.303 -16.836 1.00 95.69 100 PHE A CA 1
ATOM 725 C C . PHE A 1 100 ? 1.749 0.829 -17.073 1.00 95.69 100 PHE A C 1
ATOM 727 O O . PHE A 1 100 ? 2.234 0.799 -18.203 1.00 95.69 100 PHE A O 1
ATOM 734 N N . VAL A 1 101 ? 2.440 1.267 -16.013 1.00 96.00 101 VAL A N 1
ATOM 735 C CA . VAL A 1 101 ? 3.834 1.731 -16.119 1.00 96.00 101 VAL A CA 1
ATOM 736 C C . VAL A 1 101 ? 4.740 0.614 -16.635 1.00 96.00 101 VAL A C 1
ATOM 738 O O . VAL A 1 101 ? 5.605 0.869 -17.465 1.00 96.00 101 VAL A O 1
ATOM 741 N N . TYR A 1 102 ? 4.534 -0.61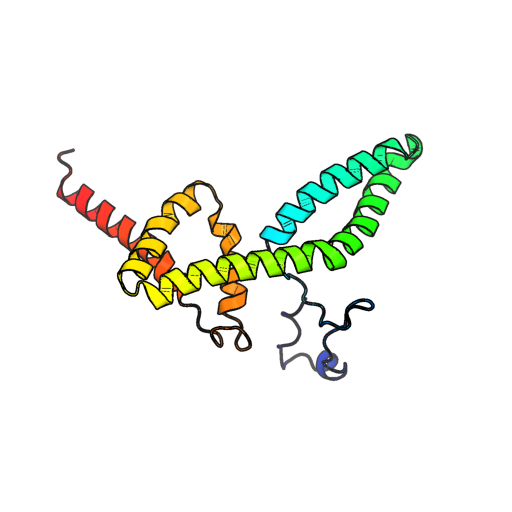9 -16.181 1.00 93.81 102 TYR A N 1
ATOM 742 C CA . TYR A 1 102 ? 5.326 -1.766 -16.612 1.00 93.81 102 TYR A CA 1
ATOM 743 C C . TYR A 1 102 ? 5.098 -2.139 -18.088 1.00 93.81 102 TYR A C 1
ATOM 745 O O . TYR A 1 102 ? 6.060 -2.216 -18.850 1.00 93.81 102 TYR A O 1
ATOM 753 N N . GLU A 1 103 ? 3.847 -2.335 -18.505 1.00 93.44 103 GLU A N 1
ATOM 754 C CA . GLU A 1 103 ? 3.517 -2.845 -19.841 1.00 93.44 103 GLU A CA 1
ATOM 755 C C . GLU A 1 103 ? 3.649 -1.784 -20.936 1.00 93.44 103 GLU A C 1
ATOM 757 O O . GLU A 1 103 ? 4.133 -2.084 -22.025 1.00 93.44 103 GLU A O 1
ATOM 762 N N . GLN A 1 104 ? 3.242 -0.540 -20.665 1.00 95.44 104 GLN A N 1
ATOM 763 C CA . GLN A 1 104 ? 3.121 0.481 -21.712 1.00 95.44 104 GLN A CA 1
ATOM 764 C C . GLN A 1 104 ? 4.401 1.292 -21.918 1.00 95.44 104 GLN A C 1
ATOM 766 O O . GLN A 1 104 ? 4.640 1.800 -23.012 1.00 95.44 104 GLN A O 1
ATOM 771 N N . LEU A 1 105 ? 5.238 1.434 -20.883 1.00 94.19 105 LEU A N 1
ATOM 772 C CA . LEU A 1 105 ? 6.469 2.232 -20.963 1.00 94.19 105 LEU A CA 1
ATOM 773 C C . LEU A 1 105 ? 7.733 1.372 -21.150 1.00 94.19 105 LEU A C 1
ATOM 775 O O . LEU A 1 105 ? 8.824 1.924 -21.324 1.00 94.19 105 LEU A O 1
ATOM 779 N N . GLY A 1 106 ? 7.622 0.039 -21.117 1.00 90.06 106 GLY A N 1
ATOM 780 C CA . GLY A 1 106 ? 8.730 -0.888 -21.359 1.00 90.06 106 GLY A CA 1
ATOM 781 C C . GLY A 1 106 ? 9.964 -0.581 -20.502 1.00 90.06 106 GLY A C 1
ATOM 782 O O . GLY A 1 106 ? 9.887 -0.506 -19.274 1.00 90.06 106 GLY A O 1
ATOM 783 N N . ILE A 1 107 ? 11.117 -0.353 -21.145 1.00 93.12 107 ILE A N 1
ATOM 784 C CA . ILE A 1 107 ? 12.377 -0.046 -20.443 1.00 93.12 107 ILE A CA 1
ATOM 785 C C . ILE A 1 107 ? 12.294 1.231 -19.593 1.00 93.12 107 ILE A C 1
ATOM 787 O O . ILE A 1 107 ? 12.835 1.272 -18.487 1.00 93.12 107 ILE A O 1
ATOM 791 N N . PHE A 1 108 ? 11.571 2.254 -20.061 1.00 95.56 108 PHE A N 1
ATOM 792 C CA . PHE A 1 108 ? 11.360 3.483 -19.296 1.00 95.56 108 PHE A CA 1
ATOM 793 C C . PHE A 1 108 ? 10.478 3.227 -18.074 1.00 95.56 108 PHE A C 1
ATOM 795 O O . PHE A 1 108 ? 10.722 3.799 -17.015 1.00 95.56 108 PHE A O 1
ATOM 802 N N . GLY A 1 109 ? 9.505 2.321 -18.192 1.00 95.44 109 GLY A N 1
ATOM 803 C CA . GLY A 1 109 ? 8.678 1.866 -17.078 1.00 95.44 109 GLY A CA 1
ATOM 804 C C . GLY A 1 109 ? 9.510 1.209 -15.981 1.00 95.44 109 GLY A C 1
ATOM 805 O O . GLY A 1 109 ? 9.432 1.605 -14.819 1.00 95.44 109 GLY A O 1
ATOM 806 N N . GLY A 1 110 ? 10.383 0.272 -16.361 1.00 94.69 110 GLY A N 1
ATOM 807 C CA . GLY A 1 110 ? 11.333 -0.356 -15.439 1.00 94.69 110 GLY A CA 1
ATOM 808 C C . GLY A 1 110 ? 12.241 0.659 -14.736 1.00 94.69 110 GLY A C 1
ATOM 809 O O . GLY A 1 110 ? 12.411 0.589 -13.520 1.00 94.69 110 GLY A O 1
ATOM 810 N N . TYR A 1 111 ? 12.762 1.647 -15.473 1.00 94.50 111 TYR A N 1
ATOM 811 C CA . TYR A 1 111 ? 13.562 2.733 -14.899 1.00 94.50 111 TYR A CA 1
ATOM 812 C C . TYR A 1 111 ? 12.770 3.576 -13.888 1.00 94.50 111 TYR A C 1
ATOM 814 O O . TYR A 1 111 ? 13.262 3.813 -12.788 1.00 94.50 111 TYR A O 1
ATOM 822 N N . ILE A 1 112 ? 11.546 4.000 -14.226 1.00 95.69 112 ILE A N 1
ATOM 823 C CA . ILE A 1 112 ? 10.689 4.806 -13.340 1.00 95.69 112 ILE A CA 1
ATOM 824 C C . ILE A 1 112 ? 10.387 4.049 -12.045 1.00 95.69 112 ILE A C 1
ATOM 826 O O . ILE A 1 112 ? 10.524 4.611 -10.958 1.00 95.69 112 ILE A O 1
ATOM 830 N N . LEU A 1 113 ? 10.010 2.773 -12.153 1.00 95.75 113 LEU A N 1
ATOM 831 C CA . LEU A 1 113 ? 9.703 1.929 -11.000 1.00 95.75 113 LEU A CA 1
ATOM 832 C C . LEU A 1 113 ? 10.935 1.729 -10.104 1.00 95.75 113 LEU A C 1
ATOM 834 O O . LEU A 1 113 ? 10.839 1.905 -8.891 1.00 95.75 113 LEU A O 1
ATOM 838 N N . ALA A 1 114 ? 12.099 1.421 -10.686 1.00 95.38 114 ALA A N 1
ATOM 839 C CA . ALA A 1 114 ? 13.337 1.229 -9.933 1.00 95.38 114 ALA A CA 1
ATOM 840 C C . ALA A 1 114 ? 13.826 2.530 -9.270 1.00 95.38 114 ALA A C 1
ATOM 842 O O . ALA A 1 114 ? 14.106 2.555 -8.072 1.00 95.38 114 ALA A O 1
ATOM 843 N N . ALA A 1 115 ? 13.894 3.633 -10.022 1.00 94.19 115 ALA A N 1
ATOM 844 C CA . ALA A 1 115 ? 14.361 4.924 -9.517 1.00 94.19 115 ALA A CA 1
ATOM 845 C C . ALA A 1 115 ? 13.417 5.511 -8.455 1.00 94.19 115 ALA A C 1
ATOM 847 O O . ALA A 1 115 ? 13.872 6.106 -7.477 1.00 94.19 115 ALA A O 1
ATOM 848 N N . GLY A 1 116 ? 12.105 5.312 -8.616 1.00 93.94 116 GLY A N 1
ATOM 849 C CA . GLY A 1 116 ? 11.089 5.770 -7.669 1.00 93.94 116 GLY A CA 1
ATOM 850 C C . GLY A 1 116 ? 11.079 5.012 -6.338 1.00 93.94 116 GLY A C 1
ATOM 851 O O . GLY A 1 116 ? 10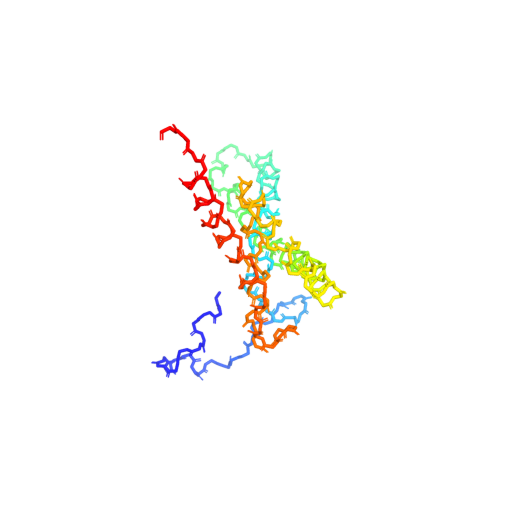.525 5.513 -5.360 1.00 93.94 116 GLY A O 1
ATOM 852 N N . PHE A 1 117 ? 11.709 3.835 -6.258 1.00 95.38 117 PHE A N 1
ATOM 853 C CA . PHE A 1 117 ? 11.640 2.998 -5.062 1.00 95.38 117 PHE A CA 1
ATOM 854 C C . PHE A 1 117 ? 12.364 3.603 -3.854 1.00 95.38 117 PHE A C 1
ATOM 856 O O . PHE A 1 117 ? 11.781 3.659 -2.775 1.00 95.38 117 PHE A O 1
ATOM 863 N N . LEU A 1 118 ? 13.597 4.104 -3.999 1.00 94.44 118 LEU A N 1
ATOM 864 C CA . LEU A 1 118 ? 14.369 4.621 -2.852 1.00 94.44 118 LEU A CA 1
ATOM 865 C C . LEU A 1 118 ? 13.711 5.827 -2.153 1.00 94.44 118 LEU A C 1
ATOM 867 O O . LEU A 1 118 ? 13.673 5.825 -0.921 1.00 94.44 118 LEU A O 1
ATOM 871 N N . PRO A 1 119 ? 13.143 6.822 -2.866 1.00 93.62 119 PRO A N 1
ATOM 872 C CA . PRO A 1 119 ? 12.348 7.878 -2.232 1.00 93.62 119 PRO A CA 1
ATOM 873 C C . PRO A 1 119 ? 11.127 7.355 -1.461 1.00 93.62 119 PRO A C 1
ATOM 875 O O . PRO A 1 119 ? 10.797 7.865 -0.397 1.00 93.62 119 PRO A O 1
ATOM 878 N N . ILE A 1 120 ? 10.455 6.319 -1.970 1.00 93.25 120 ILE A N 1
ATOM 879 C CA . ILE A 1 120 ? 9.317 5.679 -1.290 1.00 93.25 120 ILE A CA 1
ATOM 880 C C . ILE A 1 120 ? 9.793 4.898 -0.053 1.00 93.25 120 ILE A C 1
ATOM 882 O O . ILE A 1 120 ? 9.115 4.868 0.978 1.00 93.25 120 ILE A O 1
ATOM 886 N N . VAL A 1 121 ? 10.970 4.272 -0.134 1.00 94.38 121 VAL A N 1
ATOM 887 C CA . VAL A 1 121 ? 11.593 3.556 0.983 1.00 94.38 121 VAL A CA 1
ATOM 888 C C . VAL A 1 121 ? 11.979 4.516 2.105 1.00 94.38 121 VAL A C 1
ATOM 890 O O . VAL A 1 121 ? 11.702 4.204 3.262 1.00 94.38 121 VAL A O 1
ATOM 893 N N . SER A 1 122 ? 12.542 5.688 1.789 1.00 94.44 122 SER A N 1
ATOM 894 C CA . SER A 1 122 ? 13.010 6.652 2.797 1.00 94.44 122 SER A CA 1
ATOM 895 C C . SER A 1 122 ? 11.889 7.212 3.678 1.00 94.44 122 SER A C 1
ATOM 897 O O . SER A 1 122 ? 12.131 7.527 4.841 1.00 94.44 122 SER A O 1
ATOM 899 N N . VAL A 1 123 ? 10.656 7.271 3.163 1.00 93.25 123 VAL A N 1
ATOM 900 C CA . VAL A 1 123 ? 9.450 7.656 3.920 1.00 93.25 123 VAL A CA 1
ATOM 901 C C . VAL A 1 123 ? 8.648 6.456 4.448 1.00 93.25 123 VAL A C 1
ATOM 903 O O . VAL A 1 123 ? 7.553 6.625 4.974 1.00 93.25 123 VAL A O 1
ATOM 906 N N . GLY A 1 124 ? 9.154 5.227 4.293 1.00 88.31 124 GLY A N 1
ATOM 907 C CA . GLY A 1 124 ? 8.520 3.998 4.789 1.00 88.31 124 GLY A CA 1
ATOM 908 C C . GLY A 1 124 ? 7.325 3.489 3.970 1.00 88.31 124 GLY A C 1
ATOM 909 O O . GLY A 1 124 ? 6.835 2.388 4.221 1.00 88.31 124 GLY A O 1
ATOM 910 N N . LEU A 1 125 ? 6.889 4.225 2.944 1.00 89.38 125 LEU A N 1
ATOM 911 C CA . LEU A 1 125 ? 5.695 3.905 2.154 1.00 89.38 125 LEU A CA 1
ATOM 912 C C . LEU A 1 125 ? 5.851 2.626 1.308 1.00 89.38 125 LEU A C 1
ATOM 914 O O . LEU A 1 125 ? 4.859 2.046 0.881 1.00 89.38 125 LEU A O 1
ATOM 918 N N . HIS A 1 126 ? 7.070 2.111 1.133 1.00 91.38 126 HIS A N 1
ATOM 919 C CA . HIS A 1 126 ? 7.328 0.849 0.424 1.00 91.38 126 HIS A CA 1
ATOM 920 C C . HIS A 1 126 ? 6.592 -0.355 1.034 1.00 91.38 126 HIS A C 1
ATOM 922 O O . HIS A 1 126 ? 6.228 -1.283 0.318 1.00 91.38 126 HIS A O 1
ATOM 928 N N . GLN A 1 127 ? 6.300 -0.321 2.338 1.00 89.25 127 GLN A N 1
ATOM 929 C CA . GLN A 1 127 ? 5.529 -1.365 3.019 1.00 89.25 127 GLN A CA 1
ATOM 930 C C . GLN A 1 127 ? 4.081 -1.464 2.507 1.00 89.25 127 GLN A C 1
ATOM 932 O O . GLN A 1 127 ? 3.458 -2.523 2.610 1.00 89.25 127 GLN A O 1
ATOM 937 N N . ALA A 1 128 ? 3.552 -0.396 1.897 1.00 86.31 128 ALA A N 1
ATOM 938 C CA . ALA A 1 128 ? 2.252 -0.412 1.231 1.00 86.31 128 ALA A CA 1
ATOM 939 C C . ALA A 1 128 ? 2.225 -1.302 -0.027 1.00 86.31 128 ALA A C 1
ATOM 941 O O . ALA A 1 128 ? 1.142 -1.656 -0.489 1.00 86.31 128 ALA A O 1
ATOM 942 N N . LEU A 1 129 ? 3.387 -1.698 -0.566 1.00 91.12 129 LEU A N 1
ATOM 943 C CA . LEU A 1 129 ? 3.493 -2.588 -1.729 1.00 91.12 129 LEU A CA 1
ATOM 944 C C . LEU A 1 129 ? 3.388 -4.076 -1.363 1.00 91.12 129 LEU A C 1
ATOM 946 O O . LEU A 1 129 ? 3.176 -4.904 -2.244 1.00 91.12 129 LEU A O 1
ATOM 950 N N . THR A 1 130 ? 3.471 -4.444 -0.083 1.00 90.12 130 THR A N 1
ATOM 951 C CA . THR A 1 130 ? 3.314 -5.835 0.381 1.00 90.12 130 THR A CA 1
ATOM 952 C C . THR A 1 130 ? 2.061 -6.534 -0.178 1.00 90.12 130 THR A C 1
ATOM 954 O O . THR A 1 130 ? 2.210 -7.607 -0.766 1.00 90.12 130 THR A O 1
ATOM 957 N N . PRO A 1 131 ? 0.836 -5.970 -0.081 1.00 88.06 131 PRO A N 1
ATOM 958 C CA . PRO A 1 131 ? -0.347 -6.595 -0.683 1.00 88.06 131 PRO A CA 1
ATOM 959 C C . PRO A 1 131 ? -0.267 -6.709 -2.215 1.00 88.06 131 PRO A C 1
ATOM 961 O O . PRO A 1 131 ? -0.837 -7.642 -2.772 1.00 88.06 131 PRO A O 1
ATOM 964 N N . ILE A 1 132 ? 0.477 -5.827 -2.893 1.00 92.12 132 ILE A N 1
ATOM 965 C CA . ILE A 1 132 ? 0.728 -5.926 -4.340 1.00 92.12 132 ILE A CA 1
ATOM 966 C C . ILE A 1 132 ? 1.637 -7.119 -4.643 1.00 92.12 132 ILE A C 1
ATOM 968 O O . ILE A 1 132 ? 1.343 -7.897 -5.541 1.00 92.12 132 ILE A O 1
ATOM 972 N N . HIS A 1 133 ? 2.706 -7.328 -3.873 1.00 92.12 133 HIS A N 1
ATOM 973 C CA . HIS A 1 133 ? 3.556 -8.509 -4.046 1.00 92.12 133 HIS A CA 1
ATOM 974 C C . HIS A 1 133 ? 2.799 -9.812 -3.781 1.00 92.12 133 HIS A C 1
ATOM 976 O O . HIS A 1 133 ? 2.996 -10.780 -4.508 1.00 92.12 133 HIS A O 1
ATOM 982 N N . VAL A 1 134 ? 1.906 -9.841 -2.785 1.00 88.88 134 VAL A N 1
ATOM 983 C CA . VAL A 1 134 ? 1.029 -10.998 -2.541 1.00 88.88 134 VAL A CA 1
ATOM 984 C C . VAL A 1 134 ? 0.097 -11.237 -3.731 1.00 88.88 134 VAL A C 1
ATOM 986 O O . VAL A 1 134 ? -0.027 -12.374 -4.175 1.00 88.88 134 VAL A O 1
ATOM 989 N N . LEU A 1 135 ? -0.512 -10.177 -4.276 1.00 89.19 135 LEU A N 1
ATOM 990 C CA . LEU A 1 135 ? -1.365 -10.256 -5.465 1.00 89.19 135 LEU A CA 1
ATOM 991 C C . LEU A 1 135 ? -0.607 -10.829 -6.674 1.00 89.19 135 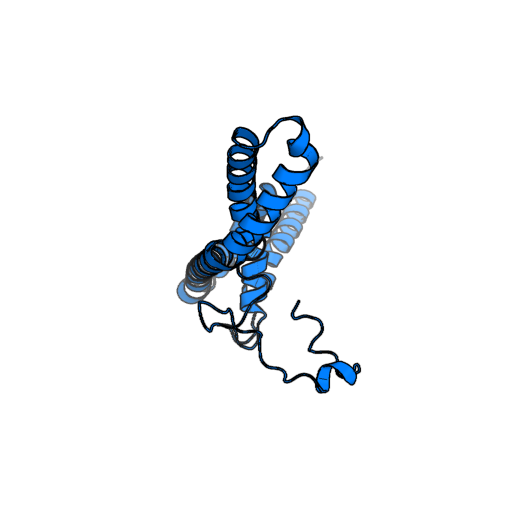LEU A C 1
ATOM 993 O O . LEU A 1 135 ? -1.121 -11.719 -7.343 1.00 89.19 135 LEU A O 1
ATOM 997 N N . LEU A 1 136 ? 0.609 -10.341 -6.930 1.00 93.25 136 LEU A N 1
ATOM 998 C CA . LEU A 1 136 ? 1.437 -10.767 -8.062 1.00 93.25 136 LEU A CA 1
ATOM 999 C C . LEU A 1 136 ? 2.010 -12.182 -7.898 1.00 93.25 136 LEU A C 1
ATOM 1001 O O . LEU A 1 136 ? 2.186 -12.889 -8.883 1.00 93.25 136 LEU A O 1
ATOM 1005 N N . ASN A 1 137 ? 2.311 -12.602 -6.667 1.00 92.06 137 ASN A N 1
ATOM 1006 C CA . ASN A 1 137 ? 2.802 -13.951 -6.370 1.00 92.06 137 ASN A CA 1
ATOM 1007 C C . ASN A 1 137 ? 1.689 -15.011 -6.381 1.00 92.06 137 ASN A C 1
ATOM 1009 O O . ASN A 1 137 ? 1.994 -16.201 -6.344 1.00 92.06 137 ASN A O 1
ATOM 1013 N N . ASN A 1 138 ? 0.412 -14.616 -6.386 1.00 88.25 138 ASN A N 1
ATOM 1014 C CA . ASN A 1 138 ? -0.699 -15.560 -6.414 1.00 88.25 138 ASN A CA 1
ATOM 1015 C C . ASN A 1 138 ? -0.776 -16.250 -7.795 1.00 88.25 138 ASN A C 1
ATOM 1017 O O . ASN A 1 138 ? -0.966 -15.544 -8.789 1.00 88.25 138 ASN A O 1
ATOM 1021 N N . PRO A 1 139 ? -0.696 -17.595 -7.882 1.00 89.31 139 PRO A N 1
ATOM 1022 C CA . PRO A 1 139 ? -0.867 -18.328 -9.140 1.00 89.31 139 PRO A CA 1
ATOM 1023 C C . PRO A 1 139 ? -2.227 -18.094 -9.808 1.00 89.31 139 PRO A C 1
ATOM 1025 O O . PRO A 1 139 ? -2.322 -18.104 -11.026 1.00 89.31 139 PRO A O 1
ATOM 1028 N N . GLU A 1 140 ? -3.269 -17.824 -9.022 1.00 88.25 140 GLU A N 1
ATOM 1029 C CA . GLU A 1 140 ? -4.610 -17.472 -9.515 1.00 88.25 140 GLU A CA 1
ATOM 1030 C C . GLU A 1 140 ? -4.765 -15.957 -9.751 1.00 88.25 140 GLU A C 1
ATOM 1032 O O . GLU A 1 140 ? -5.837 -15.466 -10.102 1.00 88.25 140 GLU A O 1
ATOM 1037 N N . GLY A 1 141 ? -3.700 -15.192 -9.502 1.00 86.44 141 GLY A N 1
ATOM 1038 C CA . GLY A 1 141 ? -3.660 -13.744 -9.621 1.00 86.44 141 GLY A CA 1
ATOM 1039 C C . GLY A 1 141 ? -3.540 -13.249 -11.067 1.00 86.44 141 GLY A C 1
ATOM 1040 O O . GLY A 1 141 ? -3.393 -14.030 -12.012 1.00 86.44 141 GLY A O 1
ATOM 1041 N N . PRO A 1 142 ? -3.549 -11.920 -11.261 1.00 88.81 142 PRO A N 1
ATOM 1042 C CA . PRO A 1 142 ? -3.585 -11.307 -12.590 1.00 88.81 142 PRO A CA 1
ATOM 1043 C C . PRO A 1 142 ? -2.350 -11.625 -13.444 1.00 88.81 142 PRO A C 1
ATOM 1045 O O . PRO A 1 142 ? -2.430 -11.620 -14.666 1.00 88.81 142 PRO A O 1
ATOM 1048 N N . THR A 1 143 ? -1.220 -11.940 -12.810 1.00 91.38 143 THR A N 1
ATOM 1049 C CA . THR A 1 143 ? 0.044 -12.276 -13.477 1.00 91.38 143 THR A CA 1
ATOM 1050 C C . THR A 1 143 ? 0.409 -13.755 -13.371 1.00 91.38 143 THR A C 1
ATOM 1052 O O . THR A 1 143 ? 1.546 -14.123 -13.657 1.00 91.38 143 THR A O 1
ATOM 1055 N N . GLN A 1 144 ? -0.530 -14.610 -12.949 1.00 92.06 144 GLN A N 1
ATOM 1056 C CA . GLN A 1 144 ? -0.335 -16.062 -12.842 1.00 92.06 144 GLN A CA 1
ATOM 1057 C C . GLN A 1 144 ? 0.889 -16.447 -11.986 1.00 92.06 144 GLN A C 1
ATOM 1059 O O . GLN A 1 144 ? 1.653 -17.352 -12.317 1.00 92.06 144 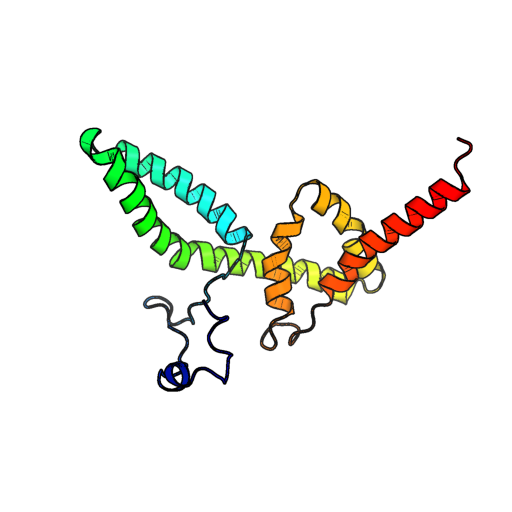GLN A O 1
ATOM 1064 N N . GLY A 1 145 ? 1.112 -15.718 -10.889 1.00 91.38 145 GLY A N 1
ATOM 1065 C CA . GLY A 1 145 ? 2.242 -15.921 -9.979 1.00 91.38 145 GLY A CA 1
ATOM 1066 C C . GLY A 1 145 ? 3.540 -15.209 -10.375 1.00 91.38 145 GLY A C 1
ATOM 1067 O O . GLY A 1 145 ? 4.537 -15.329 -9.663 1.00 91.38 145 GLY A O 1
ATOM 1068 N N . ILE A 1 146 ? 3.563 -14.454 -11.480 1.00 93.50 146 ILE A N 1
ATOM 1069 C CA . ILE A 1 146 ? 4.748 -13.703 -11.905 1.00 93.50 146 ILE A CA 1
ATOM 1070 C C . ILE A 1 146 ? 4.788 -12.338 -11.214 1.00 93.50 146 ILE A C 1
ATOM 1072 O O . ILE A 1 146 ? 4.032 -11.418 -11.531 1.00 93.50 146 ILE A O 1
ATOM 1076 N N . ASN A 1 147 ? 5.747 -12.169 -10.308 1.00 95.69 147 ASN A N 1
ATOM 1077 C CA . ASN A 1 147 ? 6.017 -10.900 -9.642 1.00 95.69 147 ASN A CA 1
ATOM 1078 C C . ASN A 1 147 ? 7.172 -10.166 -10.315 1.00 95.69 147 ASN A C 1
ATOM 1080 O O . ASN A 1 147 ? 8.317 -10.229 -9.876 1.00 95.69 147 ASN A O 1
ATOM 1084 N N . TYR A 1 148 ? 6.842 -9.451 -11.390 1.00 94.06 148 TYR A N 1
ATOM 1085 C CA . TYR A 1 148 ? 7.779 -8.592 -12.119 1.00 94.06 148 TYR A CA 1
ATOM 1086 C C . TYR A 1 148 ? 8.246 -7.390 -11.284 1.00 94.06 148 TYR A C 1
ATOM 1088 O O . TYR A 1 148 ? 9.333 -6.857 -11.500 1.00 94.06 148 TYR A O 1
ATOM 1096 N N . LEU A 1 149 ? 7.428 -6.949 -10.326 1.00 95.38 149 LEU A N 1
ATOM 1097 C CA . LEU A 1 149 ? 7.663 -5.721 -9.578 1.00 95.38 149 LEU A CA 1
ATOM 1098 C C . LEU A 1 149 ? 8.857 -5.863 -8.625 1.00 95.38 149 LEU A C 1
ATOM 1100 O O . LEU A 1 149 ? 9.701 -4.974 -8.568 1.00 95.38 149 LEU A O 1
ATOM 1104 N N . LEU A 1 150 ? 8.955 -6.986 -7.906 1.00 94.88 150 LEU A N 1
ATOM 1105 C CA . LEU A 1 150 ? 10.044 -7.244 -6.960 1.00 94.88 150 LEU A CA 1
ATOM 1106 C C . LEU A 1 150 ? 11.449 -7.119 -7.592 1.00 94.88 150 LEU A C 1
ATOM 1108 O O . LEU A 1 150 ? 12.224 -6.299 -7.098 1.00 94.88 150 LEU A O 1
ATOM 1112 N N . PRO A 1 151 ? 11.805 -7.845 -8.673 1.00 94.06 151 PRO A N 1
ATOM 1113 C CA . PRO A 1 151 ? 13.135 -7.739 -9.270 1.00 94.06 151 PRO A CA 1
ATOM 1114 C C . PRO A 1 151 ? 13.430 -6.335 -9.814 1.00 94.06 151 PRO A C 1
ATOM 1116 O O . PRO A 1 151 ? 14.554 -5.863 -9.669 1.00 94.06 151 PRO A O 1
ATOM 1119 N N . ILE A 1 152 ? 12.436 -5.630 -10.369 1.00 95.50 152 ILE A N 1
ATOM 1120 C CA . ILE A 1 152 ? 12.612 -4.248 -10.846 1.00 95.50 152 ILE A CA 1
ATOM 1121 C C . ILE A 1 152 ? 12.947 -3.307 -9.683 1.00 95.50 152 ILE A C 1
ATOM 1123 O O . ILE A 1 152 ? 13.911 -2.550 -9.766 1.00 95.50 152 ILE A O 1
ATOM 1127 N N . LEU A 1 153 ? 12.194 -3.366 -8.580 1.00 95.50 153 LEU A N 1
ATOM 1128 C CA . LEU A 1 153 ? 12.444 -2.520 -7.407 1.00 95.50 153 LEU A CA 1
ATOM 1129 C C . LEU A 1 153 ? 13.803 -2.833 -6.758 1.00 95.50 153 LEU A C 1
ATOM 1131 O O . LEU A 1 153 ? 14.489 -1.919 -6.300 1.00 95.50 153 LEU A O 1
ATOM 1135 N N . MET A 1 154 ? 14.243 -4.098 -6.771 1.00 93.31 154 MET A N 1
ATOM 1136 C CA . MET A 1 154 ? 15.563 -4.490 -6.257 1.00 93.31 154 MET A CA 1
ATOM 1137 C C . MET A 1 154 ? 16.730 -3.868 -7.039 1.00 93.31 154 MET A C 1
ATOM 1139 O O . MET A 1 154 ? 17.801 -3.659 -6.462 1.00 93.31 154 MET A O 1
ATOM 1143 N N . MET A 1 155 ? 16.529 -3.475 -8.303 1.00 94.75 155 MET A N 1
ATOM 1144 C CA . MET A 1 155 ? 17.558 -2.771 -9.080 1.00 94.75 155 MET A CA 1
ATOM 1145 C C . MET A 1 155 ? 17.947 -1.421 -8.476 1.00 94.75 155 MET A C 1
ATOM 1147 O O . MET A 1 155 ? 19.061 -0.952 -8.711 1.00 94.75 155 MET A O 1
ATOM 1151 N N . ALA A 1 156 ? 17.092 -0.819 -7.646 1.00 92.81 156 ALA A N 1
ATOM 1152 C CA . ALA A 1 156 ? 17.428 0.405 -6.932 1.00 92.81 156 ALA A CA 1
ATOM 1153 C C . ALA A 1 156 ? 18.646 0.217 -6.003 1.00 92.81 156 ALA A C 1
ATOM 1155 O O . ALA A 1 156 ? 19.515 1.087 -5.940 1.00 92.81 156 ALA A O 1
ATOM 1156 N N . GLY A 1 157 ? 18.768 -0.954 -5.362 1.00 91.19 157 GLY A N 1
ATOM 1157 C CA . GLY A 1 157 ? 19.948 -1.324 -4.575 1.00 91.19 157 GLY A CA 1
ATOM 1158 C C . GLY A 1 157 ? 21.203 -1.471 -5.442 1.00 91.19 157 GLY A C 1
ATOM 1159 O O . GLY A 1 157 ? 22.269 -0.979 -5.078 1.00 91.19 157 GLY A O 1
ATOM 1160 N N . GLY A 1 158 ? 21.068 -2.049 -6.641 1.00 93.12 158 GLY A N 1
ATOM 1161 C CA . GLY A 1 158 ? 22.146 -2.071 -7.639 1.00 93.12 158 GLY A CA 1
ATOM 1162 C C . GLY A 1 158 ? 22.609 -0.663 -8.033 1.00 93.12 158 GLY A C 1
ATOM 1163 O O . GLY A 1 158 ? 23.809 -0.401 -8.120 1.00 93.12 158 GLY A O 1
ATOM 1164 N N . GLY A 1 159 ? 21.666 0.273 -8.174 1.00 92.81 159 GLY A N 1
ATOM 1165 C CA . GLY A 1 159 ? 21.957 1.692 -8.383 1.00 92.81 159 GLY A CA 1
ATOM 1166 C C . GLY A 1 159 ? 22.768 2.317 -7.243 1.00 92.81 159 GLY A C 1
ATOM 1167 O O . GLY A 1 159 ? 23.723 3.049 -7.505 1.00 92.81 159 GLY A O 1
ATOM 1168 N N . GLN A 1 160 ? 22.456 1.986 -5.985 1.00 94.06 160 GLN A N 1
ATOM 1169 C CA . GLN A 1 160 ? 23.233 2.452 -4.827 1.00 94.06 160 GLN A CA 1
ATOM 1170 C C . GLN A 1 160 ? 24.667 1.908 -4.831 1.00 94.06 160 GLN A C 1
ATOM 1172 O O . GLN A 1 160 ? 25.598 2.661 -4.546 1.00 94.06 160 GLN A O 1
ATOM 1177 N N . VAL A 1 161 ? 24.864 0.638 -5.201 1.00 95.88 161 VAL A N 1
ATOM 1178 C CA . VAL A 1 161 ? 26.206 0.042 -5.340 1.00 95.88 161 VAL A CA 1
ATOM 1179 C C . VAL A 1 161 ? 27.016 0.775 -6.413 1.00 95.88 161 VAL A C 1
ATOM 1181 O O . VAL A 1 161 ? 28.155 1.171 -6.163 1.00 95.88 161 VAL A O 1
ATOM 1184 N N . GLY A 1 162 ? 26.421 1.020 -7.585 1.00 95.44 162 GLY A N 1
ATOM 1185 C CA . GLY A 1 162 ? 27.067 1.769 -8.666 1.00 95.44 162 GLY A CA 1
ATOM 1186 C C . GLY A 1 162 ? 27.428 3.202 -8.264 1.00 95.44 162 GLY A C 1
ATOM 1187 O O . GLY A 1 162 ? 28.543 3.656 -8.526 1.00 95.44 162 GLY A O 1
ATOM 1188 N N . ALA A 1 163 ? 26.525 3.897 -7.566 1.00 94.50 163 ALA A N 1
ATOM 1189 C CA . ALA A 1 163 ? 26.782 5.235 -7.037 1.00 94.50 163 ALA A CA 1
ATOM 1190 C C . ALA A 1 163 ? 27.931 5.237 -6.014 1.00 94.50 163 ALA A C 1
ATOM 1192 O O . ALA A 1 163 ? 28.800 6.106 -6.069 1.00 94.50 163 ALA A O 1
ATOM 1193 N N . GLY A 1 164 ? 27.979 4.240 -5.125 1.00 96.06 164 GLY A N 1
ATOM 1194 C CA . GLY A 1 164 ? 29.069 4.063 -4.165 1.00 96.06 164 GLY A CA 1
ATOM 1195 C C . GLY A 1 164 ? 30.425 3.857 -4.843 1.00 96.06 164 GLY A C 1
ATOM 1196 O O . GLY A 1 164 ? 31.394 4.525 -4.487 1.00 96.06 164 GLY A O 1
ATOM 1197 N N . LEU A 1 165 ? 30.490 3.005 -5.871 1.00 97.19 165 LEU A N 1
ATOM 1198 C CA . LEU A 1 165 ? 31.712 2.791 -6.651 1.00 97.19 165 LEU A CA 1
ATOM 1199 C C . LEU A 1 165 ? 32.152 4.067 -7.383 1.00 97.19 165 LEU A C 1
ATOM 1201 O O . LEU A 1 165 ? 33.331 4.416 -7.368 1.00 97.19 165 LEU A O 1
ATOM 1205 N N . ALA A 1 166 ? 31.212 4.797 -7.987 1.00 96.56 166 ALA A N 1
ATOM 1206 C CA . ALA A 1 166 ? 31.509 6.060 -8.656 1.00 96.56 166 ALA A CA 1
ATOM 1207 C C . ALA A 1 166 ? 32.078 7.107 -7.684 1.00 96.56 166 ALA A C 1
ATOM 1209 O O . ALA A 1 166 ? 33.029 7.812 -8.023 1.00 96.56 166 ALA A O 1
ATOM 1210 N N . LEU A 1 167 ? 31.531 7.192 -6.466 1.00 96.69 167 LEU A N 1
ATOM 1211 C CA . LEU A 1 167 ? 32.062 8.053 -5.410 1.00 96.69 167 LEU A CA 1
ATOM 1212 C C . LEU A 1 167 ? 33.451 7.598 -4.954 1.00 96.69 167 LEU A C 1
ATOM 1214 O O . LEU A 1 167 ? 34.334 8.441 -4.833 1.00 96.69 167 LEU A O 1
ATOM 1218 N N . TYR A 1 168 ? 33.670 6.294 -4.764 1.00 95.44 168 TYR A N 1
ATOM 1219 C CA . TYR A 1 168 ? 34.973 5.736 -4.387 1.00 95.44 168 TYR A CA 1
ATOM 1220 C C . TYR A 1 168 ? 36.072 6.061 -5.409 1.00 95.44 168 TYR A C 1
ATOM 1222 O O . TYR A 1 168 ? 37.174 6.436 -5.030 1.00 95.44 168 TYR A O 1
ATOM 1230 N N . LEU A 1 169 ? 35.769 5.979 -6.707 1.00 96.88 169 LEU A N 1
ATOM 1231 C CA . LEU A 1 169 ? 36.737 6.299 -7.761 1.00 96.88 169 LEU A CA 1
ATOM 1232 C C . LEU A 1 169 ? 36.964 7.810 -7.943 1.00 96.88 169 LEU A C 1
ATOM 1234 O O . LEU A 1 169 ? 38.001 8.214 -8.464 1.00 96.88 169 LEU A O 1
ATOM 1238 N N . LYS A 1 170 ? 35.990 8.650 -7.567 1.00 95.88 170 LYS A N 1
ATOM 1239 C CA . LYS A 1 170 ? 36.030 10.107 -7.788 1.00 95.88 170 LYS A CA 1
ATOM 1240 C C . LYS A 1 170 ? 36.453 10.907 -6.554 1.00 95.88 170 LYS A C 1
ATOM 1242 O O . LYS A 1 170 ? 36.853 12.066 -6.694 1.00 95.88 170 LYS A O 1
ATOM 1247 N N . THR A 1 171 ? 36.323 10.342 -5.357 1.00 91.50 171 THR A N 1
ATOM 1248 C CA . THR A 1 171 ? 36.698 11.026 -4.118 1.00 91.50 171 THR A CA 1
ATOM 1249 C C . THR A 1 171 ? 38.197 11.331 -4.109 1.00 91.50 171 THR A C 1
ATOM 1251 O O . THR A 1 171 ? 39.011 10.532 -4.562 1.00 91.50 171 THR A O 1
ATOM 1254 N N . LYS A 1 172 ? 38.555 12.523 -3.625 1.00 86.69 172 LYS A N 1
ATOM 1255 C CA . LYS A 1 172 ? 39.946 12.964 -3.404 1.00 86.69 172 LYS A CA 1
ATOM 1256 C C . LYS A 1 172 ? 40.276 13.095 -1.913 1.00 86.69 172 LYS A C 1
ATOM 1258 O O . LYS A 1 172 ? 41.297 13.687 -1.572 1.00 86.69 172 LYS A O 1
ATOM 1263 N N . ASN A 1 173 ? 39.362 12.618 -1.070 1.00 69.69 173 ASN A N 1
ATOM 1264 C CA . ASN A 1 173 ? 39.523 12.549 0.378 1.00 69.69 173 ASN A CA 1
ATOM 1265 C C . ASN A 1 173 ? 40.336 11.320 0.761 1.00 69.69 173 ASN A C 1
ATOM 1267 O O . ASN A 1 173 ? 40.120 10.275 0.105 1.00 69.69 173 ASN A O 1
#

Secondary structure (DSSP, 8-state):
--TTSS-TT-TTTTSS-----B-TTT--B--TTTTHHHHHHHHHHHHHHHHHHHHHHS-GGGHHHHHHHHHHHHHHHHIIIIIHHHHHHHHHHHHHHHHHHHHHHHHHHHHHHHHHHHHHHHTTGGGGGHHHHHHHH-TTSTTTT---HHHHHHHHHHHHHHHHHHHHHH---

Foldseek 3Di:
DPVPQPDPVDVVSVPPDPDQDADPPPRDRQDVQQLNVNLVVVLVVVLVVQLVVQQVVDDPVCNVPCSVVVSVVVSVCCSRPPSSVVSNVVLVVVLVVLVCLPPVVPPVSLVCLQQVLVVCVVVPVNSSCVVVLVQCCPCPHPPNRHDPSVVSNVCNVVVVVVVVVVCVVPDPD